Protein AF-A0A6B3C696-F1 (afdb_monomer_lite)

Structure (mmCIF, N/CA/C/O backbone):
data_AF-A0A6B3C696-F1
#
_entry.id   AF-A0A6B3C696-F1
#
loop_
_atom_site.group_PDB
_atom_site.id
_atom_site.type_symbol
_atom_site.label_atom_id
_atom_site.label_alt_id
_atom_site.label_comp_id
_atom_site.label_asym_id
_atom_site.label_entity_id
_atom_site.label_seq_id
_atom_site.pdbx_PDB_ins_code
_atom_site.Cartn_x
_atom_site.Cartn_y
_atom_site.Cartn_z
_atom_site.occupancy
_atom_site.B_iso_or_equiv
_atom_site.auth_seq_id
_atom_site.auth_comp_id
_atom_site.auth_asym_id
_atom_site.auth_atom_id
_atom_site.pdbx_PDB_model_num
ATOM 1 N N . MET A 1 1 ? 2.047 14.128 11.270 1.00 34.66 1 MET A N 1
ATOM 2 C CA . MET A 1 1 ? 2.318 12.681 11.158 1.00 34.66 1 MET A CA 1
ATOM 3 C C . MET A 1 1 ? 1.405 12.129 10.085 1.00 34.66 1 MET A C 1
ATOM 5 O O . MET A 1 1 ? 0.212 11.985 10.320 1.00 34.66 1 MET A O 1
ATOM 9 N N . THR A 1 2 ? 1.945 11.947 8.888 1.00 42.62 2 THR A N 1
ATOM 10 C CA . THR A 1 2 ? 1.314 11.199 7.801 1.00 42.62 2 THR A CA 1
ATOM 11 C C . THR A 1 2 ? 1.079 9.769 8.288 1.00 42.62 2 THR A C 1
ATOM 13 O O . THR A 1 2 ? 2.001 9.127 8.789 1.00 42.62 2 THR A O 1
ATOM 16 N N . GLY A 1 3 ? -0.175 9.312 8.274 1.00 55.06 3 GLY A N 1
ATOM 17 C CA . GLY A 1 3 ? -0.508 7.940 8.658 1.00 55.06 3 GLY A CA 1
ATOM 18 C C . GLY A 1 3 ? 0.162 6.952 7.705 1.00 55.06 3 GLY A C 1
ATOM 19 O O . GLY A 1 3 ? 0.238 7.216 6.507 1.00 55.06 3 GLY A O 1
ATOM 20 N N . ARG 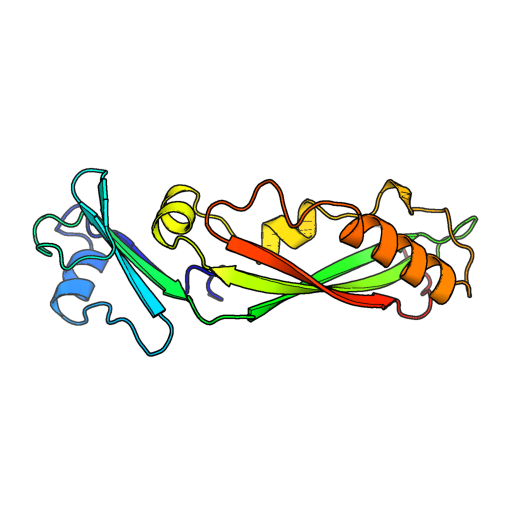A 1 4 ? 0.662 5.839 8.245 1.00 81.56 4 ARG A N 1
ATOM 21 C CA . ARG A 1 4 ? 1.204 4.725 7.458 1.00 81.56 4 ARG A CA 1
ATOM 22 C C . ARG A 1 4 ? 0.045 4.076 6.718 1.00 81.56 4 ARG A C 1
ATOM 24 O O . ARG A 1 4 ? -0.861 3.583 7.381 1.00 81.56 4 ARG A O 1
ATOM 31 N N . TYR A 1 5 ? 0.017 4.087 5.387 1.00 83.50 5 TYR A N 1
ATOM 32 C CA . TYR A 1 5 ? -1.050 3.379 4.675 1.00 83.50 5 TYR A CA 1
ATOM 33 C C . TYR A 1 5 ? -0.935 1.869 4.964 1.00 83.50 5 TYR A C 1
ATOM 35 O O . TYR A 1 5 ? 0.174 1.334 4.875 1.00 83.50 5 TYR A O 1
ATOM 43 N N . PRO A 1 6 ? -2.037 1.182 5.328 1.00 90.56 6 PRO A N 1
ATOM 44 C CA . PRO A 1 6 ? -3.436 1.636 5.351 1.00 90.56 6 PRO A CA 1
ATOM 45 C C . PRO A 1 6 ? -3.967 2.038 6.742 1.00 90.56 6 PRO A C 1
ATOM 47 O O . PRO A 1 6 ? -5.150 2.344 6.887 1.00 90.56 6 PRO A O 1
ATOM 50 N N . ILE A 1 7 ? -3.124 2.074 7.776 1.00 92.31 7 ILE A N 1
ATOM 51 C CA . ILE A 1 7 ? -3.490 2.519 9.127 1.00 92.31 7 ILE A CA 1
ATOM 52 C C . ILE A 1 7 ? -3.593 4.052 9.180 1.00 92.31 7 ILE A C 1
ATOM 54 O O . ILE A 1 7 ? -2.614 4.789 9.318 1.00 92.31 7 ILE A O 1
ATOM 58 N N . VAL A 1 8 ? -4.828 4.546 9.159 1.00 91.88 8 VAL A N 1
ATOM 59 C CA . VAL A 1 8 ? -5.133 5.980 9.250 1.00 91.88 8 VAL A CA 1
ATOM 60 C C . VAL A 1 8 ? -4.826 6.507 10.645 1.00 91.88 8 VAL A C 1
ATOM 62 O O . VAL A 1 8 ? -4.273 7.596 10.811 1.00 91.88 8 VAL A O 1
ATOM 65 N N . ARG A 1 9 ? -5.222 5.749 11.672 1.00 91.06 9 ARG A N 1
ATOM 66 C CA . ARG A 1 9 ? -5.058 6.160 13.065 1.00 91.06 9 ARG A CA 1
ATOM 67 C C . ARG A 1 9 ? -5.030 4.959 13.989 1.00 91.06 9 ARG A C 1
ATOM 69 O O . ARG A 1 9 ? -5.836 4.052 13.853 1.00 91.06 9 ARG A O 1
ATOM 76 N N . HIS A 1 10 ? -4.154 5.002 14.981 1.00 90.69 10 HIS A N 1
ATOM 77 C CA . HIS A 1 10 ? -4.088 4.007 16.041 1.00 90.69 10 HIS A CA 1
ATOM 78 C C . HIS A 1 10 ? -4.187 4.693 17.404 1.00 90.69 10 HIS A C 1
ATOM 80 O O . HIS A 1 10 ? -3.671 5.801 17.593 1.00 90.69 10 HIS A O 1
ATOM 86 N N . ARG A 1 11 ? -4.867 4.053 18.356 1.00 89.75 11 ARG A N 1
ATOM 87 C CA . ARG A 1 11 ? -5.012 4.552 19.721 1.00 89.75 11 ARG A CA 1
ATOM 88 C C . ARG A 1 11 ? -4.963 3.397 20.714 1.00 89.75 11 ARG A C 1
ATOM 90 O O . ARG A 1 11 ? -5.879 2.586 20.788 1.00 89.75 11 ARG A O 1
ATOM 97 N N . GLU A 1 12 ? -3.915 3.373 21.526 1.00 89.94 12 GLU A N 1
ATOM 98 C CA . GLU A 1 12 ? -3.800 2.447 22.654 1.00 89.94 12 GLU A CA 1
ATOM 99 C C . GLU A 1 12 ? -4.670 2.931 23.821 1.00 89.94 12 GLU A C 1
ATOM 101 O O . GLU A 1 12 ? -4.585 4.092 24.223 1.00 89.94 12 GLU A O 1
ATOM 106 N N . LEU A 1 13 ? -5.498 2.056 24.384 1.00 86.69 13 LEU A N 1
ATOM 107 C CA . LEU A 1 13 ? -6.435 2.361 25.471 1.00 86.69 13 LEU A CA 1
ATOM 108 C C . LEU A 1 13 ? -5.987 1.811 26.833 1.00 86.69 13 LEU A C 1
ATOM 110 O O . LEU A 1 13 ? -6.593 2.141 27.855 1.00 86.69 13 LEU A O 1
ATOM 114 N N . ARG A 1 14 ? -4.921 0.997 26.876 1.00 83.81 14 ARG A N 1
ATOM 115 C CA . ARG A 1 14 ? -4.320 0.516 28.129 1.00 83.81 14 ARG A CA 1
ATOM 116 C C . ARG A 1 14 ? -2.937 1.125 28.413 1.00 83.81 14 ARG A C 1
ATOM 118 O O . ARG A 1 14 ? -2.161 1.324 27.481 1.00 83.81 14 ARG A O 1
ATOM 125 N N . PRO A 1 15 ? -2.614 1.380 29.700 1.00 79.44 15 PRO A N 1
ATOM 126 C CA . PRO A 1 15 ? -3.506 1.299 30.868 1.00 79.44 15 PRO A CA 1
ATOM 127 C C . PRO A 1 15 ? -4.642 2.341 30.824 1.00 79.44 15 PRO A C 1
ATOM 129 O O . PRO A 1 15 ? -4.522 3.370 30.162 1.00 79.44 15 PRO A O 1
ATOM 132 N N . ARG A 1 16 ? -5.753 2.069 31.530 1.00 72.19 16 ARG A N 1
ATOM 133 C CA . ARG A 1 16 ? -7.025 2.831 31.448 1.00 72.19 16 ARG A CA 1
ATOM 134 C C . ARG A 1 16 ? -6.906 4.326 31.782 1.00 72.19 16 ARG A C 1
ATOM 136 O O . ARG A 1 16 ? -7.817 5.086 31.467 1.00 72.19 16 ARG A O 1
ATOM 143 N N . TRP A 1 17 ? -5.825 4.737 32.439 1.00 74.88 17 TRP A N 1
ATOM 144 C CA . TRP A 1 17 ? -5.563 6.127 32.831 1.00 74.88 17 TRP A CA 1
ATOM 145 C C . TRP A 1 17 ? -4.737 6.893 31.796 1.00 74.88 17 TRP A C 1
ATOM 147 O O . TRP A 1 17 ? -4.441 8.068 31.991 1.00 74.88 17 TRP A O 1
ATOM 157 N N . ARG A 1 18 ? -4.353 6.251 30.685 1.00 79.75 18 ARG A N 1
ATOM 158 C CA . ARG A 1 18 ? -3.675 6.950 29.597 1.00 79.75 18 ARG A CA 1
ATOM 159 C C . ARG A 1 18 ? -4.567 8.048 29.031 1.00 79.75 18 ARG A C 1
ATOM 161 O O . ARG A 1 18 ? -5.769 7.868 28.834 1.00 79.75 18 ARG A O 1
ATOM 168 N N . LEU A 1 19 ? -3.936 9.159 28.657 1.00 81.62 19 LEU A N 1
ATOM 169 C CA . LEU A 1 19 ? -4.600 10.277 27.989 1.00 81.62 19 LEU A CA 1
ATOM 170 C C . LEU A 1 19 ? -5.363 9.831 26.732 1.00 81.62 19 LEU A C 1
ATOM 172 O O . LEU A 1 19 ? -6.422 10.368 26.430 1.00 81.62 19 LEU A O 1
ATOM 176 N N . SER A 1 20 ? -4.855 8.833 26.009 1.00 80.75 20 SER A N 1
ATOM 177 C CA . SER A 1 20 ? -5.519 8.224 24.856 1.00 80.75 20 SER A CA 1
ATOM 178 C C . SER A 1 20 ? -6.842 7.542 25.218 1.00 80.75 20 SER A C 1
ATOM 180 O O . SER A 1 20 ? -7.818 7.730 24.500 1.00 80.75 20 SER A O 1
ATOM 182 N N . ALA A 1 21 ? -6.913 6.833 26.346 1.00 81.19 21 ALA A N 1
ATOM 183 C CA . ALA A 1 21 ? -8.146 6.222 26.840 1.00 81.19 21 ALA A CA 1
ATOM 184 C C . ALA A 1 21 ? -9.180 7.278 27.256 1.00 81.19 21 ALA A C 1
ATOM 186 O O . ALA A 1 21 ? -10.362 7.161 26.943 1.00 81.19 21 ALA A O 1
ATOM 187 N N . TRP A 1 22 ? -8.735 8.354 27.908 1.00 84.69 22 TRP A N 1
ATOM 188 C CA . TRP A 1 22 ? -9.604 9.489 28.226 1.00 84.69 22 TRP A CA 1
ATOM 189 C C . TRP A 1 22 ? -10.094 10.218 26.966 1.00 84.69 22 TRP A C 1
ATOM 191 O O . TRP A 1 22 ? -11.277 10.543 26.856 1.00 84.69 22 TRP A O 1
ATOM 201 N N . ARG A 1 23 ? -9.207 10.427 25.984 1.00 83.81 23 ARG A N 1
ATOM 202 C CA . ARG A 1 23 ? -9.560 11.008 24.682 1.00 83.81 23 ARG A CA 1
ATOM 203 C C . ARG A 1 23 ? -10.552 10.137 23.927 1.00 83.81 23 ARG A C 1
ATOM 205 O O . ARG A 1 23 ? -11.418 10.703 23.285 1.00 83.81 23 ARG A O 1
ATOM 212 N N . GLU A 1 24 ? -10.462 8.812 24.016 1.00 86.62 24 GLU A N 1
ATOM 213 C CA . GLU A 1 24 ? -11.455 7.909 23.415 1.00 86.62 24 GLU A CA 1
ATOM 214 C C . GLU A 1 24 ? -12.839 8.095 24.020 1.00 86.62 24 GLU A C 1
ATOM 216 O O . GLU A 1 24 ? -13.813 8.195 23.288 1.00 86.62 24 GLU A O 1
ATOM 221 N N . ARG A 1 25 ? -12.930 8.256 25.342 1.00 83.00 25 ARG A N 1
ATOM 222 C CA . ARG A 1 25 ? -14.220 8.485 26.009 1.00 83.00 25 ARG A CA 1
ATOM 223 C C . ARG A 1 25 ? -14.871 9.813 25.622 1.00 83.00 25 ARG A C 1
ATOM 225 O O . ARG A 1 25 ? -16.090 9.888 25.571 1.00 83.00 25 ARG A O 1
ATOM 232 N N . ARG A 1 26 ? -14.076 10.867 25.399 1.00 86.00 26 ARG A N 1
ATOM 233 C CA . ARG A 1 26 ? -14.597 12.197 25.021 1.00 86.00 26 ARG A CA 1
ATOM 234 C C . ARG A 1 26 ? -14.758 12.389 23.515 1.00 86.00 26 ARG A C 1
ATOM 236 O O . ARG A 1 26 ? -15.653 13.104 23.084 1.00 86.00 26 ARG A O 1
ATOM 243 N N . HIS A 1 27 ? -13.874 11.783 22.733 1.00 86.69 27 HIS A N 1
ATOM 244 C CA . HIS A 1 27 ? -13.770 11.922 21.283 1.00 86.69 27 HIS A CA 1
ATOM 245 C C . HIS A 1 27 ? -13.421 10.556 20.678 1.00 86.69 27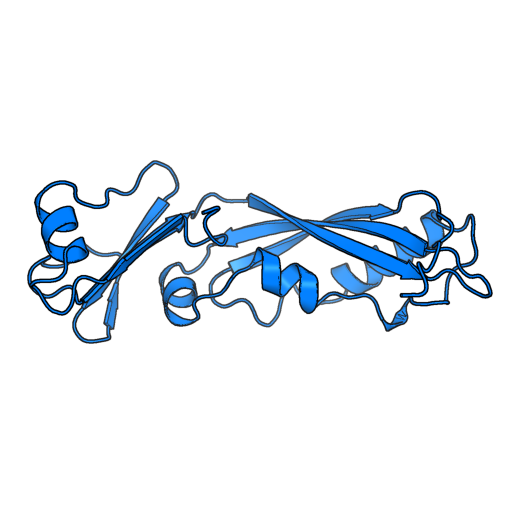 HIS A C 1
ATOM 247 O O . HIS A 1 27 ? -12.243 10.310 20.350 1.00 86.69 27 HIS A O 1
ATOM 253 N N . PRO A 1 28 ? -14.419 9.661 20.580 1.00 86.31 28 PRO A N 1
ATOM 254 C CA . PRO A 1 28 ? -14.205 8.308 20.104 1.00 86.31 28 PRO A CA 1
ATOM 255 C C . PRO A 1 28 ? -13.713 8.300 18.661 1.00 86.31 28 PRO A C 1
ATOM 257 O O . PRO A 1 28 ? -13.999 9.210 17.875 1.00 86.31 28 PRO A O 1
ATOM 260 N N . LEU A 1 29 ? -12.932 7.280 18.314 1.00 89.00 29 LEU A N 1
ATOM 261 C CA . LEU A 1 29 ? -12.602 7.024 16.921 1.00 89.00 29 LEU A CA 1
ATOM 262 C C . LEU A 1 29 ? -13.845 6.496 16.215 1.00 89.00 29 LEU A C 1
ATOM 264 O O . LEU A 1 29 ? -14.386 5.457 16.573 1.00 89.00 29 LEU A O 1
ATOM 268 N N . ILE A 1 30 ? -14.278 7.220 15.191 1.00 88.62 30 ILE A N 1
ATOM 269 C CA . ILE A 1 30 ? -15.418 6.846 14.361 1.00 88.62 30 ILE A CA 1
ATOM 270 C C . ILE A 1 30 ? -14.884 6.552 12.967 1.00 88.62 30 ILE A C 1
ATOM 272 O O . ILE A 1 30 ? -14.100 7.334 12.421 1.00 88.62 30 ILE A O 1
ATOM 276 N N . ALA A 1 31 ? -15.292 5.415 12.408 1.00 91.31 31 ALA A N 1
ATOM 277 C CA . ALA A 1 31 ? -14.959 5.072 11.039 1.00 91.31 31 ALA A CA 1
ATOM 278 C C . ALA A 1 31 ? -15.744 5.949 10.060 1.00 91.31 31 ALA A C 1
ATOM 280 O O . ALA A 1 31 ? -16.969 6.029 10.128 1.00 91.31 31 ALA A O 1
ATOM 281 N N . GLY A 1 32 ? -15.027 6.632 9.168 1.00 91.50 32 GLY A N 1
ATOM 282 C CA . GLY A 1 32 ? -15.628 7.370 8.065 1.00 91.50 32 GLY A CA 1
ATOM 283 C C . GLY A 1 32 ? -15.893 6.486 6.839 1.00 91.50 32 GLY A C 1
ATOM 284 O O . GLY A 1 32 ? -15.607 5.288 6.845 1.00 91.50 32 GLY A O 1
ATOM 285 N N . PRO A 1 33 ? -16.385 7.077 5.735 1.00 92.94 33 PRO A N 1
ATOM 286 C CA . PRO A 1 33 ? -16.598 6.358 4.483 1.00 92.94 33 PRO A CA 1
ATOM 287 C C . PRO A 1 33 ? -15.315 5.709 3.944 1.00 92.94 33 PRO A C 1
ATOM 289 O O . PRO A 1 33 ? -14.288 6.379 3.740 1.00 92.94 33 PRO A O 1
ATOM 292 N N . GLY A 1 34 ? -15.401 4.403 3.679 1.00 92.69 34 GLY A N 1
ATOM 293 C CA . GLY A 1 34 ? -14.279 3.583 3.219 1.00 92.69 34 GLY A CA 1
ATOM 294 C C . GLY A 1 34 ? -13.240 3.305 4.305 1.00 92.69 34 GLY A C 1
ATOM 295 O O . GLY A 1 34 ? -12.078 3.086 3.985 1.00 92.69 34 GLY A O 1
ATOM 296 N N . GLN A 1 35 ? -13.624 3.361 5.579 1.00 94.81 35 GLN A N 1
ATOM 297 C CA . GLN A 1 35 ? -12.760 3.001 6.697 1.00 94.81 35 GLN A CA 1
ATOM 298 C C . GLN A 1 35 ? -13.433 1.948 7.571 1.00 94.81 35 GLN A C 1
ATOM 300 O O . GLN A 1 35 ? -14.657 1.892 7.661 1.00 94.81 35 GLN A O 1
ATOM 305 N N . VAL A 1 36 ? -12.619 1.142 8.243 1.00 94.50 36 VAL A N 1
ATOM 306 C CA . VAL A 1 36 ? -13.070 0.140 9.211 1.00 94.50 36 VAL A CA 1
ATOM 307 C C . VAL A 1 36 ? -12.333 0.351 10.524 1.00 94.50 36 VAL A C 1
ATOM 309 O O . VAL A 1 36 ? -11.132 0.633 10.542 1.00 94.50 36 VAL A O 1
ATOM 312 N N . LEU A 1 37 ? -13.065 0.229 11.630 1.00 94.75 37 LEU A N 1
ATOM 313 C CA . LEU A 1 37 ? -12.494 0.250 12.968 1.00 94.75 37 LEU A CA 1
ATOM 314 C C . LEU A 1 37 ? -12.204 -1.186 13.412 1.00 94.75 37 LEU A C 1
ATOM 316 O O . LEU A 1 37 ? -13.105 -2.016 13.482 1.00 94.75 37 LEU A O 1
ATOM 320 N N . VAL A 1 38 ? -10.943 -1.465 13.719 1.00 94.75 38 VAL A N 1
ATOM 321 C CA . VAL A 1 38 ? -10.487 -2.731 14.292 1.00 94.75 38 VAL A CA 1
ATOM 322 C C . VAL A 1 38 ? -10.259 -2.530 15.784 1.00 94.75 38 VAL A C 1
ATOM 324 O O . VAL A 1 38 ? -9.452 -1.694 16.204 1.00 94.75 38 VAL A O 1
ATOM 327 N N . HIS A 1 39 ? -10.964 -3.318 16.580 1.00 93.88 39 HIS A N 1
ATOM 328 C CA . HIS A 1 39 ? -10.857 -3.366 18.027 1.00 93.88 39 HIS A CA 1
ATOM 329 C C . HIS A 1 39 ? -9.871 -4.455 18.427 1.00 93.88 39 HIS A C 1
ATOM 331 O O . HIS A 1 39 ? -9.921 -5.567 17.904 1.00 93.88 39 HIS A O 1
ATOM 337 N N . VAL A 1 40 ? -9.000 -4.144 19.385 1.00 92.69 40 VAL A N 1
ATOM 338 C CA . VAL A 1 40 ? -8.175 -5.144 20.063 1.00 92.69 40 VAL A CA 1
ATOM 339 C C . VAL A 1 40 ? -8.769 -5.372 21.445 1.00 92.69 40 VAL A C 1
ATOM 341 O O . VAL A 1 40 ? -8.831 -4.438 22.243 1.00 92.69 40 VAL A O 1
ATOM 344 N N . VAL A 1 41 ? -9.218 -6.589 21.738 1.00 91.06 41 VAL A N 1
ATOM 345 C CA . VAL A 1 41 ? -9.872 -6.962 23.001 1.00 91.06 41 VAL A CA 1
ATOM 346 C C . VAL A 1 41 ? -9.144 -8.161 23.578 1.00 91.06 41 VAL A C 1
ATOM 348 O O . VAL A 1 41 ? -9.163 -9.235 22.991 1.00 91.06 41 VAL A O 1
ATOM 351 N N . ASP A 1 42 ? -8.469 -7.966 24.712 1.00 85.38 42 ASP A N 1
ATOM 352 C CA . ASP A 1 42 ? -7.733 -9.027 25.419 1.00 85.38 42 ASP A CA 1
ATOM 353 C C . ASP A 1 42 ? -6.806 -9.869 24.497 1.00 85.38 42 ASP A C 1
ATOM 355 O O . ASP A 1 42 ? -6.617 -11.062 24.699 1.00 85.38 42 ASP A O 1
ATOM 359 N N . GLY A 1 43 ? -6.218 -9.234 23.471 1.00 83.88 43 GLY A N 1
ATOM 360 C CA . GLY A 1 43 ? -5.309 -9.864 22.499 1.00 83.88 43 GLY A CA 1
ATOM 361 C C . GLY A 1 43 ? -5.974 -10.382 21.216 1.00 83.88 43 GLY A C 1
ATOM 362 O O . GLY A 1 43 ? -5.271 -10.657 20.247 1.00 83.88 43 GLY A O 1
ATOM 363 N N . ALA A 1 44 ? -7.305 -10.454 21.169 1.00 91.06 44 ALA A N 1
ATOM 364 C CA . ALA A 1 44 ? -8.064 -10.751 19.958 1.00 91.06 44 ALA A CA 1
ATOM 365 C C . ALA A 1 44 ? -8.338 -9.479 19.143 1.00 91.06 44 ALA A C 1
ATOM 367 O O . ALA A 1 44 ? -8.421 -8.382 19.696 1.00 91.06 44 ALA A O 1
ATOM 368 N N . TYR A 1 45 ? -8.509 -9.636 17.832 1.00 93.50 45 TYR A N 1
ATOM 369 C CA . TYR A 1 45 ? -8.782 -8.551 16.891 1.00 93.50 45 TYR A CA 1
ATOM 370 C C . TYR A 1 45 ? -10.160 -8.769 16.273 1.00 93.50 45 TYR A C 1
ATOM 372 O O . TYR A 1 45 ? -10.463 -9.879 15.843 1.00 93.50 45 TYR A O 1
ATOM 380 N N . THR A 1 46 ? -10.988 -7.730 16.218 1.00 92.81 46 THR A N 1
ATOM 381 C CA . THR A 1 46 ? -12.322 -7.813 15.612 1.00 92.81 46 THR A CA 1
ATOM 382 C C . THR A 1 46 ? -12.726 -6.495 14.962 1.00 92.81 46 THR A C 1
ATOM 384 O O . THR A 1 46 ? -12.363 -5.419 15.437 1.00 92.81 46 THR A O 1
ATOM 387 N N . THR A 1 47 ? -13.481 -6.570 13.871 1.00 91.00 47 THR A N 1
ATOM 388 C CA . THR A 1 47 ? -14.135 -5.416 13.233 1.00 91.00 47 THR A CA 1
ATOM 389 C C . THR A 1 47 ? -15.545 -5.175 13.765 1.00 91.00 47 THR A C 1
ATOM 391 O O . THR A 1 47 ? -16.160 -4.162 13.441 1.00 91.00 47 THR A O 1
ATOM 394 N N . GLU A 1 48 ? -16.074 -6.101 14.563 1.00 88.06 48 GLU A N 1
ATOM 395 C CA . GLU A 1 48 ? -17.391 -5.977 15.179 1.00 88.06 48 GLU A CA 1
ATOM 396 C C . GLU A 1 48 ? -17.380 -4.949 16.313 1.00 88.06 48 GLU A C 1
ATOM 398 O O . GLU A 1 48 ? -16.329 -4.539 16.816 1.00 88.06 48 GLU A O 1
ATOM 403 N N . THR A 1 49 ? -18.572 -4.528 16.733 1.00 79.50 49 THR A N 1
ATOM 404 C CA . THR A 1 49 ? -18.726 -3.648 17.890 1.00 79.50 49 THR A CA 1
ATOM 405 C C . THR A 1 49 ? -18.252 -4.366 19.152 1.00 79.50 49 THR A C 1
ATOM 407 O O . THR A 1 49 ? -18.825 -5.373 19.558 1.00 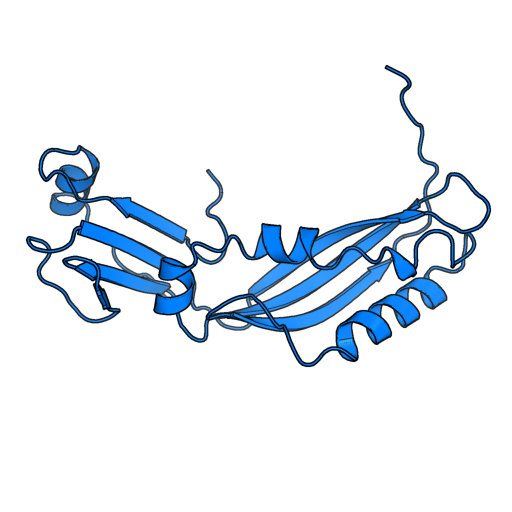79.50 49 THR A O 1
ATOM 410 N N . ALA A 1 50 ? -17.217 -3.828 19.792 1.00 79.81 50 ALA A N 1
ATOM 411 C CA . ALA A 1 50 ? -16.692 -4.343 21.049 1.00 79.81 50 ALA A CA 1
ATOM 412 C C . ALA A 1 50 ? -17.007 -3.397 22.212 1.00 79.81 50 ALA A C 1
ATOM 414 O O . ALA A 1 50 ? -17.055 -2.179 22.035 1.00 79.81 50 ALA A O 1
ATOM 415 N N . ASP A 1 51 ? -17.162 -3.955 23.417 1.00 79.62 51 ASP A N 1
ATOM 416 C CA . ASP A 1 51 ? -17.279 -3.162 24.643 1.00 79.62 51 ASP A CA 1
ATOM 417 C C . ASP A 1 51 ? -16.012 -2.297 24.839 1.00 79.62 51 ASP A C 1
ATOM 419 O O . ASP A 1 51 ? -14.922 -2.841 25.084 1.00 79.62 51 ASP A O 1
ATOM 423 N N . PRO A 1 52 ? -16.130 -0.953 24.800 1.00 72.56 52 PRO A N 1
ATOM 424 C CA . PRO A 1 52 ? -14.997 -0.047 24.963 1.00 72.56 52 PRO A CA 1
ATOM 425 C C . PRO A 1 52 ? -14.244 -0.235 26.285 1.00 72.56 52 PRO A C 1
ATOM 427 O O . PRO A 1 52 ? -13.057 0.084 26.368 1.00 72.56 52 PRO A O 1
ATOM 430 N N . ALA A 1 53 ? -14.899 -0.752 27.333 1.00 77.50 53 ALA A N 1
ATOM 431 C CA . ALA A 1 53 ? -14.264 -0.998 28.626 1.00 77.50 53 ALA A CA 1
ATOM 432 C C . ALA A 1 53 ? -13.250 -2.155 28.582 1.00 77.50 53 ALA A C 1
ATOM 434 O O . ALA A 1 53 ? -12.335 -2.207 29.422 1.00 77.50 53 ALA A O 1
ATOM 435 N N . ARG A 1 54 ? -13.401 -3.072 27.619 1.00 83.00 54 ARG A N 1
ATOM 436 C CA . ARG A 1 54 ? -12.536 -4.243 27.426 1.00 83.00 54 ARG A CA 1
ATOM 437 C C . ARG A 1 54 ? -11.456 -4.014 26.371 1.00 83.00 54 ARG A C 1
ATOM 439 O O . ARG A 1 54 ? -10.389 -4.622 26.470 1.00 83.00 54 ARG A O 1
ATOM 446 N N . CYS A 1 55 ? -11.687 -3.095 25.436 1.00 87.31 55 CYS A N 1
ATOM 447 C CA . CYS A 1 55 ? -10.732 -2.739 24.392 1.00 87.31 55 CYS A CA 1
ATOM 448 C C . CYS A 1 55 ? -9.372 -2.287 24.959 1.00 87.31 55 CYS A C 1
ATOM 450 O O . CYS A 1 55 ? -9.274 -1.430 25.841 1.00 87.31 55 CYS A O 1
ATOM 452 N N .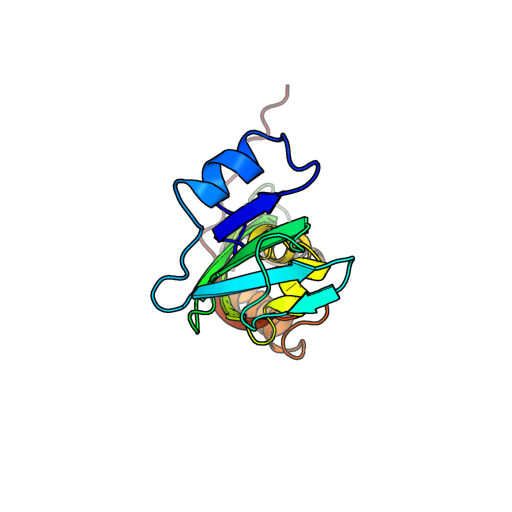 THR A 1 56 ? -8.297 -2.864 24.427 1.00 90.56 56 THR A N 1
ATOM 453 C CA . THR A 1 56 ? -6.905 -2.510 24.726 1.00 90.56 56 THR A CA 1
ATOM 454 C C . THR A 1 56 ? -6.344 -1.513 23.723 1.00 90.56 56 THR A C 1
ATOM 456 O O . THR A 1 56 ? -5.500 -0.697 24.094 1.00 90.56 56 THR A O 1
ATOM 459 N N . ALA A 1 57 ? -6.834 -1.534 22.484 1.00 90.94 57 ALA A N 1
ATOM 460 C CA . ALA A 1 57 ? -6.504 -0.573 21.445 1.00 90.94 57 ALA A CA 1
ATOM 461 C C . ALA A 1 57 ? -7.599 -0.513 20.375 1.00 90.94 57 ALA A C 1
ATOM 463 O O . ALA A 1 57 ? -8.398 -1.439 20.230 1.00 90.94 57 ALA A O 1
ATOM 464 N N . LEU A 1 58 ? -7.596 0.578 19.615 1.00 92.06 58 LEU A N 1
ATOM 465 C CA . LEU A 1 58 ? -8.443 0.791 18.448 1.00 92.06 58 LEU A CA 1
ATOM 466 C C . LEU A 1 58 ? -7.572 1.231 17.279 1.00 92.06 58 LEU A C 1
ATOM 468 O O . LEU A 1 58 ? -6.704 2.098 17.433 1.00 92.06 58 LEU A O 1
ATOM 472 N N . THR A 1 59 ? -7.829 0.667 16.108 1.00 93.44 59 THR A N 1
ATOM 473 C CA . THR A 1 59 ? -7.116 1.018 14.883 1.00 93.44 59 THR A CA 1
ATOM 474 C C . THR A 1 59 ? -8.106 1.286 13.770 1.00 93.44 59 THR A C 1
ATOM 476 O O . THR A 1 59 ? -8.954 0.459 13.468 1.00 93.44 59 THR A O 1
ATOM 479 N N . LEU A 1 60 ? -7.988 2.451 13.151 1.00 94.19 60 LEU A N 1
ATOM 480 C CA . LEU A 1 60 ? -8.761 2.850 11.992 1.00 94.19 60 LEU A CA 1
ATOM 481 C C . LEU A 1 60 ? -7.965 2.525 10.727 1.00 94.19 60 LEU A C 1
ATOM 483 O O . LEU A 1 60 ? -6.852 3.032 10.553 1.00 94.19 60 LEU A O 1
ATOM 487 N N . VAL A 1 61 ? -8.544 1.703 9.858 1.00 94.31 61 VAL A N 1
ATOM 488 C CA . VAL A 1 61 ? -7.929 1.217 8.616 1.00 94.31 61 VAL A CA 1
ATOM 489 C C . VAL A 1 61 ? -8.682 1.788 7.417 1.00 94.31 61 VAL A C 1
ATOM 491 O O . VAL A 1 61 ? -9.910 1.775 7.399 1.00 94.31 61 VAL A O 1
ATOM 494 N N . ASP A 1 62 ? -7.957 2.307 6.427 1.00 94.25 62 ASP A N 1
ATOM 495 C CA . ASP A 1 62 ? -8.501 2.707 5.124 1.00 94.25 62 ASP A CA 1
ATOM 496 C C . ASP A 1 62 ? -8.714 1.458 4.264 1.00 94.25 62 ASP A C 1
ATOM 498 O O . ASP A 1 62 ? -7.752 0.778 3.915 1.00 94.25 62 ASP A O 1
ATOM 502 N N . VAL A 1 63 ? -9.970 1.163 3.933 1.00 94.94 63 VAL A N 1
ATOM 503 C CA . VAL A 1 63 ? -10.376 -0.003 3.134 1.00 94.94 63 VAL A CA 1
ATOM 504 C C . VAL A 1 63 ? -10.905 0.389 1.757 1.00 94.94 63 VAL A C 1
ATOM 506 O O . VAL A 1 63 ? -11.568 -0.404 1.090 1.00 94.94 63 VAL A O 1
ATOM 509 N N . ARG A 1 64 ? -10.653 1.626 1.315 1.00 94.44 64 ARG A N 1
ATOM 510 C CA . ARG A 1 64 ? -11.031 2.045 -0.037 1.00 94.44 64 ARG A CA 1
ATOM 511 C C . ARG A 1 64 ? -10.333 1.150 -1.066 1.00 94.44 64 ARG A C 1
ATOM 513 O O . ARG A 1 64 ? -9.132 0.904 -0.923 1.00 94.44 64 ARG A O 1
ATOM 520 N N . PRO A 1 65 ? -11.057 0.688 -2.097 1.00 91.62 65 PRO A N 1
ATOM 521 C CA . PRO A 1 65 ? -10.447 -0.091 -3.161 1.00 91.62 65 PRO A CA 1
ATOM 522 C C . PRO A 1 65 ? -9.487 0.772 -3.982 1.00 91.62 65 PRO A C 1
ATOM 524 O O . PRO A 1 65 ? -9.601 2.002 -4.016 1.00 91.62 65 PRO A O 1
ATOM 527 N N . ASP A 1 66 ? -8.549 0.104 -4.650 1.00 91.38 66 ASP A N 1
ATOM 528 C CA . ASP A 1 66 ? -7.667 0.673 -5.674 1.00 91.38 66 ASP A CA 1
ATOM 529 C C . ASP A 1 66 ? -6.880 1.915 -5.231 1.00 91.38 66 ASP A C 1
ATOM 531 O O . ASP A 1 66 ? -6.605 2.832 -6.018 1.00 91.38 66 ASP A O 1
ATOM 535 N N . ARG A 1 67 ? -6.474 1.961 -3.958 1.00 92.81 67 ARG A N 1
ATOM 536 C CA . ARG A 1 67 ? -5.626 3.042 -3.453 1.00 92.81 67 ARG A CA 1
ATOM 537 C C . ARG A 1 67 ? -4.270 2.982 -4.135 1.00 92.81 67 ARG A C 1
ATOM 539 O O . ARG A 1 67 ? -3.573 1.975 -4.079 1.00 92.81 67 ARG A O 1
ATOM 546 N N . ARG A 1 68 ? -3.890 4.082 -4.781 1.00 92.56 68 ARG A N 1
ATOM 547 C CA . ARG A 1 68 ? -2.609 4.181 -5.479 1.00 92.56 68 ARG A CA 1
ATOM 548 C C . ARG A 1 68 ? -1.487 4.473 -4.492 1.00 92.56 68 ARG A C 1
ATOM 550 O O . ARG A 1 68 ? -1.537 5.484 -3.792 1.00 92.56 68 ARG A O 1
ATOM 557 N N . VAL A 1 69 ? -0.482 3.608 -4.472 1.00 90.62 69 VAL A N 1
ATOM 558 C CA . VAL A 1 69 ? 0.751 3.770 -3.695 1.00 90.62 69 VAL A CA 1
ATOM 559 C C . VAL A 1 69 ? 1.916 3.736 -4.670 1.00 90.62 69 VAL A C 1
ATOM 561 O O . VAL A 1 69 ? 1.973 2.854 -5.522 1.00 90.62 69 VAL A O 1
ATOM 564 N N . SER A 1 70 ? 2.829 4.699 -4.563 1.00 90.75 70 SER A N 1
ATOM 565 C CA . SER A 1 70 ? 3.984 4.781 -5.457 1.00 90.75 70 SER A CA 1
ATOM 566 C C . SER A 1 70 ? 5.281 4.517 -4.706 1.00 90.75 70 SER A C 1
ATOM 568 O O . SER A 1 70 ? 5.536 5.137 -3.672 1.00 90.75 70 SER A O 1
ATOM 570 N N . ALA A 1 71 ? 6.109 3.644 -5.266 1.00 89.06 71 ALA A N 1
ATOM 571 C CA . ALA A 1 71 ? 7.500 3.457 -4.889 1.00 89.06 71 ALA A CA 1
ATOM 572 C C . ALA A 1 71 ? 8.399 4.208 -5.878 1.00 89.06 71 ALA A C 1
ATOM 574 O O . ALA A 1 71 ? 8.076 4.325 -7.062 1.00 89.06 71 ALA A O 1
ATOM 575 N N . ARG A 1 72 ? 9.514 4.746 -5.382 1.00 91.19 72 ARG A N 1
ATOM 576 C CA . ARG A 1 72 ? 10.498 5.462 -6.196 1.00 91.19 72 ARG A CA 1
ATOM 577 C C . ARG A 1 72 ? 11.876 4.876 -5.979 1.00 91.19 72 ARG A C 1
ATOM 579 O O . ARG A 1 72 ? 12.265 4.656 -4.831 1.00 91.19 72 ARG A O 1
ATOM 586 N N . TRP A 1 73 ? 12.601 4.689 -7.070 1.00 89.81 73 TRP A N 1
ATOM 587 C CA . TRP A 1 73 ? 13.961 4.170 -7.069 1.00 89.81 73 TRP A CA 1
ATOM 588 C C . TRP A 1 73 ? 14.829 4.944 -8.045 1.00 89.81 73 TRP A C 1
ATOM 590 O O . TRP A 1 73 ? 14.338 5.627 -8.943 1.00 89.81 73 TRP A O 1
ATOM 600 N N . GLU A 1 74 ? 16.125 4.780 -7.864 1.00 91.94 74 GLU A N 1
ATOM 601 C CA . GLU A 1 74 ? 17.134 5.145 -8.842 1.00 91.94 74 GLU A CA 1
ATOM 602 C C . GLU A 1 74 ? 17.746 3.843 -9.339 1.00 91.94 74 GLU A C 1
ATOM 604 O O . GLU A 1 74 ? 18.031 2.953 -8.534 1.00 91.94 74 GLU A O 1
ATOM 609 N N . VAL A 1 75 ? 17.840 3.686 -10.658 1.00 92.25 75 VAL A N 1
ATOM 610 C CA . VAL A 1 75 ? 18.430 2.503 -11.289 1.00 92.25 75 VAL A CA 1
ATOM 611 C C . VAL A 1 75 ? 19.627 2.944 -12.103 1.00 92.25 75 VAL A C 1
ATOM 613 O O . VAL A 1 75 ? 19.468 3.661 -13.086 1.00 92.25 75 VAL A O 1
ATOM 616 N N . THR A 1 76 ? 20.815 2.502 -11.712 1.00 93.19 76 THR A N 1
ATOM 617 C CA . THR A 1 76 ? 22.052 2.890 -12.387 1.00 93.19 76 THR A CA 1
ATOM 618 C C . THR A 1 76 ? 22.112 2.332 -13.797 1.00 93.19 76 THR A C 1
ATOM 620 O O . THR A 1 76 ? 21.858 1.144 -14.019 1.00 93.19 76 THR A O 1
ATOM 623 N N . ALA A 1 77 ? 22.456 3.193 -14.747 1.00 92.12 77 ALA A N 1
ATOM 624 C CA . ALA A 1 77 ? 22.654 2.841 -16.139 1.00 92.12 77 ALA A CA 1
ATOM 625 C C . ALA A 1 77 ? 23.928 2.002 -16.327 1.00 92.12 77 ALA A C 1
ATOM 627 O O . ALA A 1 77 ? 24.840 1.967 -15.498 1.00 92.12 77 ALA A O 1
ATOM 628 N N . SER A 1 78 ? 23.986 1.262 -17.428 1.00 92.94 78 SER A N 1
ATOM 629 C CA . SER A 1 78 ? 25.149 0.456 -17.777 1.00 92.94 78 SER A CA 1
ATOM 630 C C . SER A 1 78 ? 26.319 1.342 -18.199 1.00 92.94 78 SER A C 1
ATOM 632 O O . SER A 1 78 ? 26.159 2.234 -19.031 1.00 92.94 78 SER A O 1
ATOM 634 N N . GLY A 1 79 ? 27.504 1.068 -17.645 1.00 84.50 79 GLY A N 1
ATOM 635 C CA . GLY A 1 79 ? 28.755 1.709 -18.058 1.00 84.50 79 GLY A CA 1
ATOM 636 C C . GLY A 1 79 ? 28.857 3.210 -17.765 1.00 84.50 79 GLY A C 1
ATOM 637 O O . GLY A 1 79 ? 29.677 3.873 -18.396 1.00 84.50 79 GLY A O 1
ATOM 638 N N . SER A 1 80 ? 28.044 3.760 -16.856 1.00 82.25 80 SER A N 1
ATOM 639 C CA . SER A 1 80 ? 28.054 5.191 -16.535 1.00 82.25 80 SER A CA 1
ATOM 640 C C . SER A 1 80 ? 27.620 5.488 -15.092 1.00 82.25 80 SER A C 1
ATOM 642 O O . SER A 1 80 ? 27.050 4.630 -14.420 1.00 82.25 80 SER A O 1
ATOM 644 N N . ASP A 1 81 ? 27.866 6.722 -14.640 1.00 87.25 81 ASP A N 1
ATOM 645 C CA . ASP A 1 81 ? 27.415 7.260 -13.340 1.00 87.25 81 ASP A CA 1
ATOM 646 C C . ASP A 1 81 ? 26.052 7.977 -13.448 1.00 87.25 81 ASP A C 1
ATOM 648 O O . ASP A 1 81 ? 25.767 8.967 -12.769 1.00 87.25 81 ASP A O 1
ATOM 652 N N . TRP A 1 82 ? 25.216 7.518 -14.380 1.00 92.62 82 TRP A N 1
ATOM 653 C CA . TRP A 1 82 ? 23.874 8.047 -14.589 1.00 92.62 82 TRP A CA 1
ATOM 654 C C . TRP A 1 82 ? 22.843 7.101 -13.990 1.00 92.62 82 TRP A C 1
ATOM 656 O O . TRP A 1 82 ? 22.934 5.890 -14.171 1.00 92.62 82 TRP A O 1
ATOM 666 N N . ASP A 1 83 ? 21.811 7.664 -13.373 1.00 93.75 83 ASP A N 1
ATOM 667 C CA . ASP A 1 83 ? 20.702 6.910 -12.805 1.00 93.75 83 ASP A CA 1
ATOM 668 C C . ASP A 1 83 ? 19.390 7.248 -13.513 1.00 93.75 83 ASP A C 1
ATOM 670 O O . ASP A 1 83 ? 19.057 8.412 -13.747 1.00 93.75 83 ASP A O 1
ATOM 674 N N . PHE A 1 84 ? 18.599 6.220 -13.805 1.00 93.62 84 PHE A N 1
ATOM 675 C CA . PHE A 1 84 ? 17.211 6.359 -14.219 1.00 93.62 84 PHE A CA 1
ATOM 676 C C . PHE A 1 84 ? 16.323 6.596 -12.992 1.00 93.62 84 PHE A C 1
ATOM 678 O O . PHE A 1 84 ? 16.259 5.728 -12.113 1.00 93.62 84 PHE A O 1
ATOM 685 N N . PRO A 1 85 ? 15.587 7.719 -12.913 1.00 94.25 85 PRO A N 1
ATOM 686 C CA . PRO A 1 85 ? 14.545 7.879 -11.913 1.00 94.25 85 PRO A CA 1
ATOM 687 C C . PRO A 1 85 ? 13.354 6.991 -12.287 1.00 94.25 85 PRO A C 1
ATOM 689 O O . PRO A 1 85 ? 12.698 7.190 -13.310 1.00 94.25 85 PRO A O 1
ATOM 692 N N . VAL A 1 86 ? 13.049 6.019 -11.435 1.00 93.06 86 VAL A N 1
ATOM 693 C CA . VAL A 1 86 ? 11.951 5.071 -11.629 1.00 93.06 86 VAL A CA 1
ATOM 694 C C . VAL A 1 86 ? 10.848 5.359 -10.621 1.00 93.06 86 VAL A C 1
ATOM 696 O O . VAL A 1 86 ? 11.096 5.480 -9.423 1.00 93.06 86 VAL A O 1
ATOM 699 N N . THR A 1 87 ? 9.608 5.443 -11.096 1.00 94.00 87 THR A N 1
ATOM 700 C CA . THR A 1 87 ? 8.409 5.457 -10.255 1.00 94.00 87 THR A CA 1
ATOM 701 C C . THR A 1 87 ? 7.523 4.284 -10.636 1.00 94.00 87 THR A C 1
ATOM 703 O O . THR A 1 87 ? 7.078 4.181 -11.775 1.00 94.00 87 THR A O 1
ATOM 706 N N . VAL A 1 88 ? 7.226 3.423 -9.670 1.00 91.94 88 VAL A N 1
ATOM 707 C CA . VAL A 1 88 ? 6.271 2.328 -9.840 1.00 91.94 88 VAL A CA 1
ATOM 708 C C . VAL A 1 88 ? 5.042 2.611 -9.006 1.00 91.94 88 VAL A C 1
ATOM 710 O O . VAL A 1 88 ? 5.144 2.879 -7.810 1.00 91.94 88 VAL A O 1
ATOM 713 N N . THR A 1 89 ? 3.875 2.553 -9.635 1.00 92.62 89 THR A N 1
ATOM 714 C CA . THR A 1 89 ? 2.590 2.742 -8.973 1.00 92.62 89 THR A CA 1
ATOM 715 C C . THR A 1 89 ? 1.849 1.422 -8.883 1.00 92.62 89 THR A C 1
ATOM 717 O O . THR A 1 89 ? 1.635 0.725 -9.875 1.00 92.62 89 THR A O 1
ATOM 720 N N . PHE A 1 90 ? 1.395 1.129 -7.672 1.00 91.38 90 PHE A N 1
ATOM 721 C CA . PHE A 1 90 ? 0.607 -0.037 -7.326 1.00 91.38 90 PHE A CA 1
ATOM 722 C C . PHE A 1 90 ? -0.815 0.377 -6.954 1.00 91.38 90 PHE A C 1
ATOM 724 O O . PHE A 1 90 ? -1.023 1.416 -6.321 1.00 91.38 90 PHE A O 1
ATOM 731 N N . ARG A 1 91 ? -1.799 -0.446 -7.310 1.00 92.44 91 ARG A N 1
ATOM 732 C CA . ARG A 1 91 ? -3.152 -0.405 -6.747 1.00 92.44 91 ARG A CA 1
ATOM 733 C C . ARG A 1 91 ? -3.196 -1.340 -5.552 1.00 92.44 91 ARG A C 1
ATOM 735 O O . ARG A 1 91 ? -2.948 -2.530 -5.687 1.00 92.44 91 ARG A O 1
ATOM 742 N N . CYS A 1 92 ? -3.513 -0.788 -4.393 1.00 91.38 92 CYS A N 1
ATOM 743 C CA . CYS A 1 92 ? -3.640 -1.517 -3.144 1.00 91.38 92 CYS A CA 1
ATOM 744 C C . CYS A 1 92 ? -5.111 -1.556 -2.733 1.00 91.38 92 CYS A C 1
ATOM 746 O O . CYS A 1 92 ? -5.779 -0.521 -2.670 1.00 91.38 92 CYS A O 1
ATOM 748 N N . THR A 1 93 ? -5.605 -2.748 -2.425 1.00 92.06 93 THR A N 1
ATOM 749 C CA . THR A 1 93 ? -6.944 -2.972 -1.884 1.00 92.06 93 THR A CA 1
ATOM 750 C C . THR A 1 93 ? -6.815 -3.780 -0.604 1.00 92.06 93 THR A C 1
ATOM 752 O O . THR A 1 93 ? -6.281 -4.887 -0.610 1.00 92.06 93 THR A O 1
ATOM 755 N N . VAL A 1 94 ? -7.309 -3.236 0.507 1.00 93.00 94 VAL A N 1
ATOM 756 C CA . VAL A 1 94 ? -7.372 -3.977 1.769 1.00 93.00 94 VAL A CA 1
ATOM 757 C C . VAL A 1 94 ? -8.431 -5.069 1.654 1.00 93.00 94 VAL A C 1
ATOM 759 O O . VAL A 1 94 ? -9.604 -4.771 1.442 1.00 93.00 94 VAL A O 1
ATOM 762 N N . VAL A 1 95 ? -8.007 -6.322 1.806 1.00 93.06 95 VAL A N 1
ATOM 763 C CA . VAL A 1 95 ? -8.877 -7.509 1.793 1.00 93.06 95 VAL A CA 1
ATOM 764 C C . VAL A 1 95 ? -9.127 -8.058 3.198 1.00 93.06 95 VAL A C 1
ATOM 766 O O . VAL A 1 95 ? -10.188 -8.621 3.441 1.00 93.06 95 VAL A O 1
ATOM 769 N N . ASP A 1 96 ? -8.193 -7.846 4.133 1.00 93.25 96 ASP A N 1
ATOM 770 C CA . ASP A 1 96 ? -8.339 -8.219 5.543 1.00 93.25 96 ASP A CA 1
ATOM 771 C C . ASP A 1 96 ? -7.759 -7.117 6.461 1.00 93.25 96 ASP A C 1
ATOM 773 O O . ASP A 1 96 ? -6.542 -7.038 6.670 1.00 93.25 96 ASP A O 1
ATOM 777 N N . PRO A 1 97 ? -8.610 -6.246 7.042 1.00 93.31 97 PRO A N 1
ATOM 778 C CA . PRO A 1 97 ? -8.164 -5.195 7.954 1.00 93.31 97 PRO A CA 1
ATOM 779 C C . PRO A 1 97 ? -7.610 -5.733 9.280 1.00 93.31 97 PRO A C 1
ATOM 781 O O . PRO A 1 97 ? -6.811 -5.048 9.917 1.00 93.31 97 PRO A O 1
ATOM 784 N N . ILE A 1 98 ? -7.992 -6.937 9.716 1.00 94.50 98 ILE A N 1
ATOM 785 C CA . ILE A 1 98 ? -7.473 -7.536 10.952 1.00 94.50 98 ILE A CA 1
ATOM 786 C C . ILE A 1 98 ? -6.020 -7.961 10.750 1.00 94.50 98 ILE A C 1
ATOM 788 O O . ILE A 1 98 ? -5.172 -7.658 11.597 1.00 94.50 98 ILE A O 1
ATOM 792 N N . ALA A 1 99 ? -5.727 -8.612 9.624 1.00 92.62 99 ALA A N 1
ATOM 793 C CA . ALA A 1 99 ? -4.376 -9.038 9.277 1.00 92.62 99 ALA A CA 1
ATOM 794 C C . ALA A 1 99 ? -3.399 -7.849 9.231 1.00 92.62 99 ALA A C 1
ATOM 796 O O . ALA A 1 99 ? -2.339 -7.907 9.851 1.00 92.62 99 ALA A O 1
ATOM 797 N N . ILE A 1 100 ? -3.816 -6.722 8.644 1.00 90.88 100 ILE A N 1
ATOM 798 C CA . ILE A 1 100 ? -3.059 -5.456 8.627 1.00 90.88 100 ILE A CA 1
ATOM 799 C C . ILE A 1 100 ? -2.728 -4.953 10.034 1.00 90.88 100 ILE A C 1
ATOM 801 O O . ILE A 1 100 ? -1.613 -4.506 10.306 1.00 90.88 100 ILE A O 1
ATOM 805 N N . VAL A 1 101 ? -3.701 -4.961 10.948 1.00 91.50 101 VAL A N 1
ATOM 806 C CA . VAL A 1 101 ? -3.491 -4.430 12.305 1.00 91.50 101 VAL A CA 1
ATOM 807 C C . VAL A 1 101 ? -2.614 -5.368 13.135 1.00 91.50 101 VAL A C 1
ATOM 809 O O . VAL A 1 101 ? -1.864 -4.898 13.996 1.00 91.50 101 VAL A O 1
ATOM 812 N N . ARG A 1 102 ? -2.667 -6.677 12.864 1.00 90.38 102 ARG A N 1
ATOM 813 C CA . ARG A 1 102 ? -1.768 -7.673 13.462 1.00 90.38 102 ARG A CA 1
ATOM 814 C C . ARG A 1 102 ? -0.328 -7.491 13.002 1.00 90.38 102 ARG A C 1
ATOM 816 O O . ARG A 1 102 ? 0.563 -7.442 13.845 1.00 90.38 102 ARG A O 1
ATOM 823 N N . SER A 1 103 ? -0.113 -7.372 11.698 1.00 87.25 103 SER A N 1
ATOM 824 C CA . SER A 1 103 ? 1.217 -7.245 11.098 1.00 87.25 103 SER A CA 1
ATOM 825 C C . SER A 1 103 ? 1.825 -5.851 11.257 1.00 87.25 103 SER A C 1
ATOM 827 O O . SER A 1 103 ? 3.044 -5.699 11.253 1.00 87.25 103 SER A O 1
ATOM 829 N N . ARG A 1 104 ? 0.981 -4.827 11.450 1.00 84.12 104 ARG A N 1
ATOM 830 C CA . ARG A 1 104 ? 1.367 -3.410 11.554 1.00 84.12 104 ARG A CA 1
ATOM 831 C C . ARG A 1 104 ? 2.152 -2.920 10.335 1.00 84.12 104 ARG A C 1
ATOM 833 O O . ARG A 1 104 ? 3.000 -2.031 10.471 1.00 84.12 104 ARG A O 1
ATOM 840 N N . TRP A 1 105 ? 1.859 -3.482 9.162 1.00 82.19 105 TRP A N 1
ATOM 841 C CA . TRP A 1 105 ? 2.545 -3.126 7.928 1.00 82.19 105 TRP A CA 1
ATOM 842 C C . TRP A 1 105 ? 2.401 -1.639 7.599 1.00 82.19 105 TRP A C 1
ATOM 844 O O . TRP A 1 105 ? 1.320 -1.052 7.679 1.00 82.19 105 TRP A O 1
ATOM 854 N N . ASP A 1 106 ? 3.520 -1.049 7.190 1.00 85.81 106 ASP A N 1
ATOM 855 C CA . ASP A 1 106 ? 3.549 0.194 6.434 1.00 85.81 106 ASP A CA 1
ATOM 856 C C . ASP A 1 106 ? 3.698 -0.184 4.963 1.00 85.81 106 ASP A C 1
ATOM 858 O O . ASP A 1 106 ? 4.805 -0.421 4.485 1.00 85.81 106 ASP A O 1
ATOM 862 N N . VAL A 1 107 ? 2.576 -0.309 4.259 1.00 84.94 107 VAL A N 1
ATOM 863 C CA . VAL A 1 107 ? 2.551 -0.824 2.881 1.00 84.94 107 VAL A CA 1
ATOM 864 C C . VAL A 1 107 ? 3.425 0.019 1.968 1.00 84.94 107 VAL A C 1
ATOM 866 O O . VAL A 1 107 ? 4.144 -0.518 1.135 1.00 84.94 107 VAL A O 1
ATOM 869 N N . GLN A 1 108 ? 3.418 1.339 2.150 1.00 84.50 108 GLN A N 1
ATOM 870 C CA . GLN A 1 108 ? 4.253 2.226 1.349 1.00 84.50 108 GLN A CA 1
ATOM 871 C C . GLN A 1 108 ? 5.740 1.932 1.558 1.00 84.50 108 GLN A C 1
ATOM 873 O O . GLN A 1 108 ? 6.504 1.904 0.595 1.00 84.50 108 GLN A O 1
ATOM 878 N N . PHE A 1 109 ? 6.147 1.703 2.805 1.00 84.50 109 PHE A N 1
ATOM 879 C CA . PHE A 1 109 ? 7.525 1.359 3.125 1.00 84.50 109 PHE A CA 1
ATOM 880 C C . PHE A 1 109 ? 7.911 -0.024 2.589 1.00 84.50 109 PHE A C 1
ATOM 882 O O . PHE A 1 109 ? 8.964 -0.151 1.968 1.00 84.50 109 PHE A O 1
ATOM 889 N N . VAL A 1 110 ? 7.056 -1.036 2.777 1.00 85.75 110 VAL A N 1
ATOM 890 C CA . VAL A 1 110 ? 7.319 -2.402 2.297 1.00 85.75 110 VAL A CA 1
ATOM 891 C C . VAL A 1 110 ? 7.475 -2.412 0.778 1.00 85.75 110 VAL A C 1
ATOM 893 O O . VAL A 1 110 ? 8.508 -2.857 0.286 1.00 85.75 110 VAL A O 1
ATOM 896 N N . LEU A 1 111 ? 6.531 -1.819 0.038 1.00 85.44 111 LEU A N 1
ATOM 897 C CA . LEU 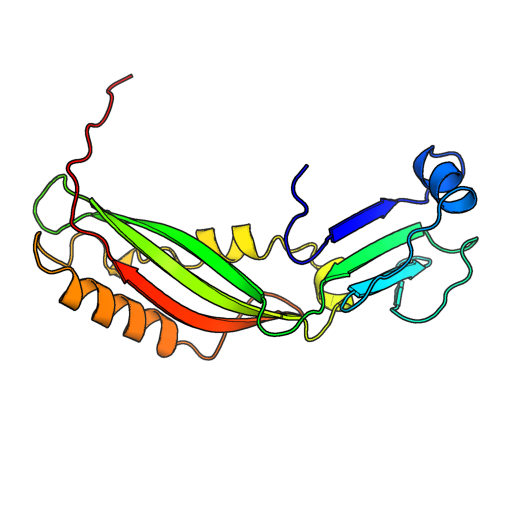A 1 111 ? 6.598 -1.747 -1.427 1.00 85.44 111 LEU A CA 1
ATOM 898 C C . LEU A 1 111 ? 7.829 -0.969 -1.923 1.00 85.44 111 LEU A C 1
ATOM 900 O O . LEU A 1 111 ? 8.365 -1.264 -2.989 1.00 85.44 111 LEU A O 1
ATOM 904 N N . ALA A 1 112 ? 8.302 0.024 -1.164 1.00 82.56 112 ALA A N 1
ATOM 905 C CA . ALA A 1 112 ? 9.514 0.761 -1.512 1.00 82.56 112 ALA A CA 1
ATOM 906 C C . ALA A 1 112 ? 10.805 -0.054 -1.306 1.00 82.56 112 ALA A C 1
ATOM 908 O O . ALA A 1 112 ? 11.791 0.210 -2.001 1.00 82.56 112 ALA A O 1
ATOM 909 N N . GLN A 1 113 ? 10.820 -1.009 -0.369 1.00 79.81 113 GLN A N 1
ATOM 910 C CA . GLN A 1 113 ? 12.000 -1.818 -0.046 1.00 79.81 113 GLN A CA 1
ATOM 911 C C . GLN A 1 113 ? 12.056 -3.150 -0.797 1.00 79.81 113 GLN A C 1
ATOM 913 O O . GLN A 1 113 ? 13.101 -3.472 -1.362 1.00 79.81 113 GLN A O 1
ATOM 918 N N . ASP A 1 114 ? 10.953 -3.896 -0.822 1.00 71.00 114 ASP A N 1
ATOM 919 C CA . ASP A 1 114 ? 10.903 -5.273 -1.332 1.00 71.00 114 ASP A CA 1
ATOM 920 C C . ASP A 1 114 ? 11.116 -5.360 -2.855 1.00 71.00 114 ASP A C 1
ATOM 922 O O . ASP A 1 114 ? 11.563 -6.367 -3.401 1.00 71.00 114 ASP A O 1
ATOM 926 N N . HIS A 1 115 ? 10.850 -4.265 -3.568 1.00 66.62 115 HIS A N 1
ATOM 927 C CA . HIS A 1 115 ? 10.805 -4.260 -5.030 1.00 66.62 115 HIS A CA 1
ATOM 928 C C . HIS A 1 115 ? 11.960 -3.507 -5.689 1.00 66.62 115 HIS A C 1
ATOM 930 O O . HIS A 1 115 ? 11.864 -3.146 -6.863 1.00 66.62 115 HIS A O 1
ATOM 936 N N . ARG A 1 116 ? 13.068 -3.271 -4.972 1.00 73.81 116 ARG A N 1
ATOM 937 C CA . ARG A 1 116 ? 14.250 -2.677 -5.608 1.00 73.81 116 ARG A CA 1
ATOM 938 C C . ARG A 1 116 ? 14.741 -3.588 -6.742 1.00 73.81 116 ARG A C 1
ATOM 940 O O . ARG A 1 116 ? 15.062 -4.752 -6.487 1.00 73.81 116 ARG A O 1
ATOM 947 N N . PRO A 1 117 ? 14.846 -3.083 -7.982 1.00 77.06 117 PRO A N 1
ATOM 948 C CA . PRO A 1 117 ? 15.178 -3.891 -9.149 1.00 77.06 117 PRO A CA 1
ATOM 949 C C . PRO A 1 117 ? 16.694 -4.106 -9.246 1.00 77.06 117 PRO A C 1
ATOM 951 O O . PRO A 1 117 ? 17.328 -3.732 -10.228 1.00 77.06 117 PRO A O 1
ATOM 954 N N . TRP A 1 118 ? 17.299 -4.703 -8.215 1.00 82.69 118 TRP A N 1
ATOM 955 C CA . TRP A 1 118 ? 18.746 -4.927 -8.147 1.00 82.69 118 TRP A CA 1
ATOM 956 C C . TRP A 1 118 ? 19.279 -5.699 -9.355 1.00 82.69 118 TRP A C 1
ATOM 958 O O . TRP A 1 118 ? 20.369 -5.411 -9.833 1.00 82.69 118 TRP A O 1
ATOM 968 N N . SER A 1 119 ? 18.485 -6.628 -9.890 1.00 86.19 119 SER A N 1
ATOM 969 C CA . SER A 1 119 ? 18.822 -7.396 -11.090 1.00 86.19 119 SER A CA 1
ATOM 970 C C . SER A 1 119 ? 18.880 -6.565 -12.374 1.00 86.19 119 SER A C 1
ATOM 972 O O . SER A 1 119 ? 19.407 -7.054 -13.363 1.00 86.19 119 SER A O 1
ATOM 974 N N . LEU A 1 120 ? 18.315 -5.354 -12.385 1.00 89.38 120 LEU A N 1
ATOM 975 C CA . LEU A 1 120 ? 18.320 -4.446 -13.539 1.00 89.38 120 LEU A CA 1
ATOM 976 C C . LEU A 1 120 ? 19.356 -3.324 -13.397 1.00 89.38 120 LEU A C 1
ATOM 978 O O . LEU A 1 120 ? 19.561 -2.549 -14.333 1.00 89.38 120 LEU A O 1
ATOM 982 N N . MET A 1 121 ? 20.037 -3.240 -12.250 1.00 89.75 121 MET A N 1
ATOM 983 C CA . MET A 1 121 ? 21.130 -2.292 -12.053 1.00 89.75 121 MET A CA 1
ATOM 984 C C . MET A 1 121 ? 22.228 -2.545 -13.081 1.00 89.75 121 MET A C 1
ATOM 986 O O . MET A 1 121 ? 22.641 -3.684 -13.300 1.00 89.75 121 MET A O 1
ATOM 990 N N . ARG A 1 122 ? 22.708 -1.469 -13.708 1.00 90.81 122 ARG A N 1
ATOM 991 C CA . ARG A 1 122 ? 23.784 -1.472 -14.711 1.00 90.81 122 ARG A CA 1
ATOM 992 C C . ARG A 1 122 ? 23.505 -2.341 -15.944 1.00 90.81 122 ARG A C 1
ATOM 994 O O . ARG A 1 122 ? 24.439 -2.710 -16.654 1.00 90.81 122 ARG A O 1
ATOM 1001 N N . THR A 1 123 ? 22.237 -2.654 -16.214 1.00 93.25 123 THR A N 1
ATOM 1002 C CA . THR A 1 123 ? 21.837 -3.504 -17.349 1.00 93.25 123 THR A CA 1
ATOM 1003 C C . THR A 1 123 ? 21.503 -2.685 -18.596 1.00 93.25 123 THR A C 1
ATOM 1005 O O . THR A 1 123 ? 21.910 -3.051 -19.693 1.00 93.25 123 THR A O 1
ATOM 1008 N N . HIS A 1 124 ? 20.810 -1.557 -18.432 1.00 93.62 124 HIS A N 1
ATOM 1009 C CA . HIS A 1 124 ? 20.338 -0.728 -19.546 1.00 93.62 124 HIS A CA 1
ATOM 1010 C C . HIS A 1 124 ? 21.237 0.502 -19.746 1.00 93.62 124 HIS A C 1
ATOM 1012 O O . HIS A 1 124 ? 21.555 1.167 -18.757 1.00 93.62 124 HIS A O 1
ATOM 1018 N N . PRO A 1 125 ? 21.686 0.815 -20.976 1.00 94.94 125 PRO A N 1
ATOM 1019 C CA . PRO A 1 125 ? 22.494 2.003 -21.252 1.00 94.94 125 PRO A CA 1
ATOM 1020 C C . PRO A 1 125 ? 21.651 3.285 -21.200 1.00 94.94 125 PRO A C 1
ATOM 1022 O O . PRO A 1 125 ? 20.433 3.239 -21.335 1.00 94.94 125 PRO A O 1
ATOM 1025 N N . VAL A 1 126 ? 22.301 4.444 -21.052 1.00 93.81 126 VAL A N 1
ATOM 1026 C CA . VAL A 1 126 ? 21.638 5.760 -21.148 1.00 93.81 126 VAL A CA 1
ATOM 1027 C C . VAL A 1 126 ? 20.893 5.884 -22.486 1.00 93.81 126 VAL A C 1
ATOM 1029 O O . VAL A 1 126 ? 21.455 5.562 -23.532 1.00 93.81 126 VAL A O 1
ATOM 1032 N N . GLY A 1 127 ? 19.645 6.363 -22.449 1.00 91.44 127 GLY A N 1
ATOM 1033 C CA . GLY A 1 127 ? 18.763 6.455 -23.619 1.00 91.44 127 GLY A CA 1
ATOM 1034 C C . GLY A 1 127 ? 17.940 5.193 -23.911 1.00 91.44 127 GLY A C 1
ATOM 1035 O O . GLY A 1 127 ? 17.234 5.159 -24.915 1.00 91.44 127 GLY A O 1
ATOM 1036 N N . ASP A 1 128 ? 18.034 4.156 -23.066 1.00 94.44 128 ASP A N 1
ATOM 1037 C CA . ASP A 1 128 ? 17.193 2.951 -23.124 1.00 94.44 128 ASP A CA 1
ATOM 1038 C C . ASP A 1 128 ? 16.123 2.931 -22.011 1.00 94.44 128 ASP A C 1
ATOM 1040 O O . ASP A 1 128 ? 15.936 1.945 -21.290 1.00 94.44 128 ASP A O 1
ATOM 1044 N N . GLU A 1 129 ? 15.406 4.045 -21.835 1.00 95.12 129 GLU A N 1
ATOM 1045 C CA . GLU A 1 129 ? 14.320 4.159 -20.852 1.00 95.12 129 GLU A CA 1
ATOM 1046 C C . GLU A 1 129 ? 13.203 3.140 -21.121 1.00 95.12 129 GLU A C 1
ATOM 1048 O O . GLU A 1 129 ? 12.633 2.563 -20.190 1.00 95.12 129 GLU A O 1
ATOM 1053 N N . ASP A 1 130 ? 12.896 2.900 -22.397 1.00 96.00 130 ASP A N 1
ATOM 1054 C CA . ASP A 1 130 ? 11.855 1.964 -22.813 1.00 96.00 130 ASP A CA 1
ATOM 1055 C C . ASP A 1 130 ? 12.241 0.506 -22.555 1.00 96.00 130 ASP A C 1
ATOM 1057 O O . ASP A 1 130 ? 11.399 -0.262 -22.075 1.00 96.00 130 ASP A O 1
ATOM 1061 N N . GLY A 1 131 ? 13.501 0.125 -22.796 1.00 94.25 131 GLY A N 1
ATOM 1062 C CA . GLY A 1 131 ? 14.009 -1.197 -22.443 1.00 94.25 131 GLY A CA 1
ATOM 1063 C C . GLY A 1 131 ? 13.922 -1.447 -20.941 1.00 94.25 131 GLY A C 1
ATOM 1064 O O . GLY A 1 131 ? 13.380 -2.474 -20.519 1.00 94.25 131 GLY A O 1
ATOM 1065 N N . LEU A 1 132 ? 14.348 -0.475 -20.125 1.00 94.81 132 LEU A N 1
ATOM 1066 C CA . LEU A 1 132 ? 14.240 -0.567 -18.668 1.00 94.81 132 LEU A CA 1
ATOM 1067 C C . LEU A 1 132 ? 12.774 -0.646 -18.209 1.00 94.81 132 LEU A C 1
ATOM 1069 O O . LEU A 1 132 ? 12.433 -1.463 -17.350 1.00 94.81 132 LEU A O 1
ATOM 1073 N N . ARG A 1 133 ? 11.882 0.159 -18.796 1.00 95.38 133 ARG A N 1
ATOM 1074 C CA . ARG A 1 133 ? 10.442 0.150 -18.490 1.00 95.38 133 ARG A CA 1
ATOM 1075 C C . ARG A 1 133 ? 9.803 -1.207 -18.785 1.00 95.38 133 ARG A C 1
ATOM 1077 O O . ARG A 1 133 ? 9.027 -1.705 -17.963 1.00 95.38 133 ARG A O 1
ATOM 1084 N N . LEU A 1 134 ? 10.125 -1.817 -19.927 1.00 95.00 134 LEU A N 1
ATOM 1085 C CA . LEU A 1 134 ? 9.634 -3.146 -20.301 1.00 95.00 134 LEU A CA 1
ATOM 1086 C C . LEU A 1 134 ? 10.173 -4.230 -19.361 1.00 95.00 134 LEU A C 1
ATOM 1088 O O . LEU A 1 134 ? 9.392 -5.052 -18.878 1.00 95.00 134 LEU A O 1
ATOM 1092 N N . ALA A 1 135 ? 11.470 -4.197 -19.041 1.00 93.00 135 ALA A N 1
ATOM 1093 C CA . ALA A 1 135 ? 12.093 -5.147 -18.122 1.00 93.00 135 ALA A CA 1
ATOM 1094 C C . ALA A 1 135 ? 11.492 -5.065 -16.709 1.00 93.00 135 ALA A C 1
ATOM 1096 O O . ALA A 1 135 ? 11.146 -6.090 -16.120 1.00 93.00 135 ALA A O 1
ATOM 1097 N N . LEU A 1 136 ? 11.291 -3.850 -16.187 1.00 91.44 136 LEU A N 1
ATOM 1098 C CA . LEU A 1 136 ? 10.621 -3.613 -14.905 1.00 91.44 136 LEU A CA 1
ATOM 1099 C C . LEU A 1 136 ? 9.183 -4.126 -14.909 1.00 91.44 136 LEU A C 1
ATOM 1101 O O . LEU A 1 136 ? 8.756 -4.786 -13.963 1.00 91.44 136 LEU A O 1
ATOM 1105 N N . THR A 1 137 ? 8.440 -3.844 -15.977 1.00 91.69 137 THR A N 1
ATOM 1106 C CA . THR A 1 137 ? 7.056 -4.306 -16.111 1.00 91.69 137 THR A CA 1
ATOM 1107 C C . THR A 1 137 ? 6.998 -5.830 -16.099 1.00 91.69 137 THR A C 1
ATOM 1109 O O . THR A 1 137 ? 6.222 -6.396 -15.336 1.00 91.69 137 THR A O 1
ATOM 1112 N N . ALA A 1 138 ? 7.859 -6.503 -16.866 1.00 90.19 138 ALA A N 1
ATOM 1113 C CA . ALA A 1 138 ? 7.926 -7.961 -16.897 1.00 90.19 138 ALA A CA 1
ATOM 1114 C C . ALA A 1 138 ? 8.308 -8.556 -15.530 1.00 90.19 138 ALA A C 1
ATOM 1116 O O . ALA A 1 138 ? 7.650 -9.486 -15.064 1.00 90.19 138 ALA A O 1
ATOM 1117 N N . LEU A 1 139 ? 9.317 -7.990 -14.857 1.00 87.81 139 LEU A N 1
ATOM 1118 C CA . LEU A 1 139 ? 9.756 -8.416 -13.523 1.00 87.81 139 LEU A CA 1
ATOM 1119 C C . LEU A 1 139 ? 8.613 -8.351 -12.497 1.00 87.81 139 LEU A C 1
ATOM 1121 O O . LEU A 1 139 ? 8.447 -9.265 -11.689 1.00 87.81 139 LEU A O 1
ATOM 1125 N N . LEU A 1 140 ? 7.837 -7.265 -12.531 1.00 85.94 140 LEU A N 1
ATOM 1126 C CA . LEU A 1 140 ? 6.774 -6.991 -11.566 1.00 85.94 140 LEU A CA 1
ATOM 1127 C C . LEU A 1 140 ? 5.454 -7.700 -11.912 1.00 85.94 140 LEU A C 1
ATOM 1129 O O . LEU A 1 140 ? 4.715 -8.056 -11.001 1.00 85.94 140 LEU A O 1
ATOM 1133 N N . GLN A 1 141 ? 5.157 -7.937 -13.196 1.00 82.19 141 GLN A N 1
ATOM 1134 C CA . GLN A 1 141 ? 3.961 -8.673 -13.639 1.00 82.19 141 GLN A CA 1
ATOM 1135 C C . GLN A 1 141 ? 4.104 -10.193 -13.528 1.00 82.19 141 GLN A C 1
ATOM 1137 O O . GLN A 1 141 ? 3.119 -10.874 -13.255 1.00 82.19 141 GLN A O 1
ATOM 1142 N N . ALA A 1 142 ? 5.303 -10.743 -13.755 1.00 64.06 142 ALA A N 1
ATOM 1143 C CA . ALA A 1 142 ? 5.532 -12.190 -13.731 1.00 64.06 142 ALA A CA 1
ATOM 1144 C C . ALA A 1 142 ? 5.412 -12.798 -12.324 1.00 64.06 142 ALA A C 1
ATOM 1146 O O . ALA A 1 142 ? 5.294 -14.015 -12.177 1.00 64.06 142 ALA A O 1
ATOM 1147 N N . ARG A 1 143 ? 5.441 -11.966 -11.280 1.00 64.75 143 ARG A N 1
ATOM 1148 C CA . ARG A 1 143 ? 5.222 -12.410 -9.907 1.00 64.75 143 ARG A CA 1
ATOM 1149 C C . ARG A 1 143 ? 3.715 -12.423 -9.639 1.00 64.75 143 ARG A C 1
ATOM 1151 O O . ARG A 1 143 ? 3.083 -11.377 -9.798 1.00 64.75 143 ARG A O 1
ATOM 1158 N N . PRO A 1 144 ? 3.117 -13.568 -9.244 1.00 54.47 144 PRO A N 1
ATOM 1159 C CA . PRO A 1 144 ? 1.718 -13.589 -8.833 1.00 54.47 144 PRO A CA 1
ATOM 1160 C C . PRO A 1 144 ? 1.546 -12.532 -7.755 1.00 54.47 144 PRO A C 1
ATOM 1162 O O . PRO A 1 144 ? 2.387 -12.445 -6.864 1.00 54.47 144 PRO A O 1
ATOM 1165 N N . ALA A 1 145 ? 0.514 -11.706 -7.908 1.00 49.38 145 ALA A N 1
ATOM 1166 C CA . ALA A 1 145 ? 0.252 -10.524 -7.108 1.00 49.38 145 ALA A CA 1
ATOM 1167 C C . ALA A 1 145 ? 0.517 -10.748 -5.599 1.00 49.38 145 ALA A C 1
ATOM 1169 O O . ALA A 1 145 ? -0.373 -11.134 -4.853 1.00 49.38 145 ALA A O 1
ATOM 1170 N N . HIS A 1 146 ? 1.758 -10.443 -5.208 1.00 52.12 146 HIS A N 1
ATOM 1171 C CA . HIS A 1 146 ? 2.271 -10.089 -3.890 1.00 52.12 146 HIS A CA 1
ATOM 1172 C C . HIS A 1 146 ? 2.174 -11.172 -2.806 1.00 52.12 146 HIS A C 1
ATOM 1174 O O . HIS A 1 146 ? 1.230 -11.226 -2.021 1.00 52.12 146 HIS A O 1
ATOM 1180 N N . GLN A 1 147 ? 3.236 -11.975 -2.701 1.00 54.50 147 GLN A N 1
ATOM 1181 C CA . GLN A 1 147 ? 3.666 -12.465 -1.392 1.00 54.50 147 GLN A CA 1
ATOM 1182 C C . GLN A 1 147 ? 4.020 -11.265 -0.483 1.00 54.50 147 GLN A C 1
ATOM 1184 O O . GLN A 1 147 ? 4.603 -10.285 -0.942 1.00 54.50 147 GLN A O 1
ATOM 1189 N N . ASP A 1 148 ? 3.627 -11.393 0.788 1.00 65.62 148 ASP A N 1
ATOM 1190 C CA . ASP A 1 148 ? 4.162 -10.738 1.996 1.00 65.62 148 ASP A CA 1
ATOM 1191 C C . ASP A 1 148 ? 3.564 -9.413 2.514 1.00 65.62 148 ASP A C 1
ATOM 1193 O O . ASP A 1 148 ? 4.073 -8.865 3.493 1.00 65.62 148 ASP A O 1
ATOM 1197 N N . ILE A 1 149 ? 2.419 -8.937 2.001 1.00 81.62 149 ILE A N 1
ATOM 1198 C CA . ILE A 1 149 ? 1.614 -7.937 2.739 1.00 81.62 149 ILE A CA 1
ATOM 1199 C C . ILE A 1 149 ? 0.273 -8.527 3.167 1.00 81.62 149 ILE A C 1
ATOM 1201 O O . ILE A 1 149 ? -0.753 -8.390 2.499 1.00 81.62 149 ILE A O 1
ATOM 1205 N N . ASP A 1 150 ? 0.286 -9.143 4.347 1.00 86.81 150 ASP A N 1
ATOM 1206 C CA . ASP A 1 150 ? -0.900 -9.681 5.011 1.00 86.81 150 ASP A CA 1
ATOM 1207 C C . ASP A 1 150 ? -2.084 -8.701 4.993 1.00 86.81 150 ASP A C 1
ATOM 1209 O O . ASP A 1 150 ? -2.020 -7.589 5.530 1.00 86.81 150 ASP A O 1
ATOM 1213 N N . GLY A 1 151 ? -3.186 -9.153 4.391 1.00 88.81 151 GLY A N 1
ATOM 1214 C CA . GLY A 1 151 ? -4.453 -8.432 4.327 1.00 88.81 151 GLY A CA 1
ATOM 1215 C C . GLY A 1 151 ? -4.559 -7.353 3.253 1.00 88.81 151 GLY A C 1
ATOM 1216 O O . GLY A 1 151 ? -5.572 -6.649 3.218 1.00 88.81 151 GLY A O 1
ATOM 1217 N N . VAL A 1 152 ? -3.581 -7.233 2.349 1.00 90.56 152 VAL A N 1
ATOM 1218 C CA . VAL A 1 152 ? -3.619 -6.284 1.227 1.00 90.56 152 VAL A CA 1
ATOM 1219 C C . VAL A 1 152 ? -3.400 -7.016 -0.092 1.00 90.56 152 VAL A C 1
ATOM 1221 O O . VAL A 1 152 ? -2.360 -7.624 -0.315 1.00 90.56 152 VAL A O 1
ATOM 1224 N N . ARG A 1 153 ? -4.362 -6.900 -1.010 1.00 90.25 153 ARG A N 1
ATOM 1225 C CA . ARG A 1 153 ? -4.144 -7.243 -2.415 1.00 90.25 153 ARG A CA 1
ATOM 1226 C C . ARG A 1 153 ? -3.447 -6.073 -3.088 1.00 90.25 153 ARG A C 1
ATOM 1228 O O . ARG A 1 153 ? -3.959 -4.953 -3.057 1.00 90.25 153 ARG A O 1
ATOM 1235 N N . VAL A 1 154 ? -2.306 -6.333 -3.705 1.00 89.56 154 VAL A N 1
ATOM 1236 C CA . VAL A 1 154 ? -1.546 -5.318 -4.431 1.00 89.56 154 VAL A CA 1
ATOM 1237 C C . VAL A 1 154 ? -1.443 -5.733 -5.896 1.00 89.56 154 VAL A C 1
ATOM 1239 O O . VAL A 1 154 ? -1.275 -6.906 -6.218 1.00 89.56 154 VAL A O 1
ATOM 1242 N N . GLU A 1 155 ? -1.591 -4.775 -6.797 1.00 89.25 155 GLU A N 1
ATOM 1243 C CA . GLU A 1 155 ? -1.567 -4.981 -8.243 1.00 89.25 155 GLU A CA 1
ATOM 1244 C C . GLU A 1 155 ? -0.686 -3.910 -8.884 1.00 89.25 155 GLU A C 1
ATOM 1246 O O . GLU A 1 155 ? -0.776 -2.730 -8.531 1.00 89.25 155 GLU A O 1
ATOM 1251 N N . LEU A 1 156 ? 0.159 -4.296 -9.841 1.00 90.88 156 LEU A N 1
ATOM 1252 C CA . LEU A 1 156 ? 0.921 -3.323 -10.618 1.00 90.88 156 LEU A CA 1
ATOM 1253 C C . LEU A 1 156 ? -0.043 -2.489 -11.468 1.00 90.88 156 LEU A C 1
ATOM 1255 O O . LEU A 1 156 ? -0.828 -3.040 -12.237 1.00 90.88 156 LEU A O 1
ATOM 1259 N N . ALA A 1 157 ? 0.037 -1.165 -11.356 1.00 92.25 157 ALA A N 1
ATOM 1260 C CA . ALA A 1 157 ? -0.778 -0.257 -12.154 1.00 92.25 157 ALA A CA 1
ATOM 1261 C C . ALA A 1 157 ? 0.032 0.467 -13.229 1.00 92.25 157 ALA A C 1
ATOM 1263 O O . ALA A 1 157 ? -0.458 0.622 -14.343 1.00 92.25 157 ALA A O 1
ATOM 1264 N N . GLU A 1 158 ? 1.240 0.925 -12.899 1.00 93.81 158 GLU A N 1
ATOM 1265 C CA . GLU A 1 158 ? 2.058 1.719 -13.814 1.00 93.81 158 GLU A CA 1
ATOM 1266 C C . GLU A 1 158 ? 3.546 1.615 -13.467 1.00 93.81 158 GLU A C 1
ATOM 1268 O O . GLU A 1 158 ? 3.920 1.553 -12.295 1.00 93.81 158 GLU A O 1
ATOM 1273 N N . VAL A 1 159 ? 4.390 1.640 -14.500 1.00 94.31 159 VAL A N 1
ATOM 1274 C CA . VAL A 1 159 ? 5.841 1.809 -14.392 1.00 94.31 159 VAL A CA 1
ATOM 1275 C C . VAL A 1 159 ? 6.229 3.020 -15.229 1.00 94.31 159 VAL A C 1
ATOM 1277 O O . VAL A 1 159 ? 6.021 3.038 -16.442 1.00 94.31 159 VAL A O 1
ATOM 1280 N N . SER A 1 160 ? 6.808 4.019 -14.575 1.00 95.62 160 SER A N 1
ATOM 1281 C CA . SER A 1 160 ? 7.332 5.228 -15.197 1.00 95.62 160 SER A CA 1
ATOM 1282 C C . SER A 1 160 ? 8.846 5.273 -15.014 1.00 95.62 160 SER A C 1
ATOM 1284 O O . SER A 1 160 ? 9.347 5.141 -13.896 1.00 95.62 160 SER A O 1
ATOM 1286 N N . VAL A 1 161 ? 9.566 5.448 -16.118 1.00 96.12 161 VAL A N 1
ATOM 1287 C CA . VAL A 1 161 ? 11.021 5.609 -16.155 1.00 96.12 161 VAL A CA 1
ATOM 1288 C C . VAL A 1 161 ? 11.288 6.975 -16.769 1.00 96.12 161 VAL A C 1
ATOM 1290 O O . VAL A 1 161 ? 10.866 7.239 -17.893 1.00 96.12 161 VAL A O 1
ATOM 1293 N N . GLY A 1 162 ? 11.901 7.870 -16.000 1.00 93.75 162 GLY A N 1
ATOM 1294 C CA . GLY A 1 162 ? 12.331 9.166 -16.509 1.00 93.75 162 GLY A CA 1
ATOM 1295 C C . GLY A 1 162 ? 13.692 9.079 -17.205 1.00 93.75 162 GLY A C 1
ATOM 1296 O O . GLY A 1 162 ? 14.375 8.060 -17.084 1.00 93.75 162 GLY A O 1
ATOM 1297 N N . PRO A 1 163 ? 14.104 10.154 -17.899 1.00 93.38 163 PRO A N 1
ATOM 1298 C CA . PRO A 1 163 ? 15.409 10.205 -18.542 1.00 93.38 163 PRO A CA 1
ATOM 1299 C C . PRO A 1 163 ? 16.516 10.050 -17.501 1.00 93.38 163 PRO A C 1
ATOM 1301 O O . PRO A 1 163 ? 16.400 10.568 -16.382 1.00 93.38 163 PRO A O 1
ATOM 1304 N N . ALA A 1 164 ? 17.588 9.353 -17.877 1.00 93.31 164 ALA A N 1
ATOM 1305 C CA . ALA A 1 164 ? 18.736 9.194 -16.998 1.00 93.31 164 ALA A CA 1
ATOM 1306 C C . ALA A 1 164 ? 19.290 10.567 -16.583 1.00 93.31 164 ALA A C 1
ATOM 1308 O O . ALA A 1 164 ? 19.360 11.501 -17.388 1.00 93.31 164 ALA A O 1
ATOM 1309 N N . ARG A 1 165 ? 19.722 10.685 -15.328 1.00 92.81 165 ARG A N 1
ATOM 1310 C CA . ARG A 1 165 ? 20.353 11.891 -14.782 1.00 92.81 165 ARG A CA 1
ATOM 1311 C C . ARG A 1 165 ? 21.699 11.562 -14.157 1.00 92.81 165 ARG A C 1
ATOM 1313 O O . ARG A 1 165 ? 21.847 10.520 -13.528 1.00 92.81 165 ARG A O 1
ATOM 1320 N N . PHE A 1 166 ? 22.665 12.458 -14.326 1.00 87.81 166 PHE A N 1
ATOM 1321 C CA . PHE A 1 166 ? 23.980 12.312 -13.713 1.00 87.81 166 PHE A CA 1
ATOM 1322 C C . PHE A 1 166 ? 23.867 12.416 -12.190 1.00 87.81 166 PHE A C 1
ATOM 1324 O O . PHE A 1 166 ? 23.243 13.353 -11.680 1.00 87.81 166 PHE A O 1
ATOM 1331 N N . VAL A 1 167 ? 24.467 11.469 -11.473 1.00 76.69 167 VAL A N 1
ATOM 1332 C CA . VAL A 1 167 ? 24.521 11.496 -10.012 1.00 76.69 167 VAL A CA 1
ATOM 1333 C C . VAL A 1 167 ? 25.777 12.252 -9.603 1.00 76.69 167 VAL A C 1
ATOM 1335 O O . VAL A 1 167 ? 26.890 11.754 -9.744 1.00 76.69 167 VAL A O 1
ATOM 1338 N N . VAL A 1 168 ? 25.615 13.471 -9.088 1.00 64.44 168 VAL A N 1
ATOM 1339 C CA . VAL A 1 168 ? 26.713 14.131 -8.375 1.00 64.44 168 VAL A CA 1
ATOM 1340 C C . VAL A 1 168 ? 26.774 13.487 -6.996 1.00 64.44 168 VAL A C 1
ATOM 1342 O O . VAL A 1 168 ? 25.908 13.730 -6.157 1.00 64.44 168 VAL A O 1
ATOM 1345 N N . VAL A 1 169 ? 27.753 12.614 -6.782 1.00 57.66 169 VAL A N 1
ATOM 1346 C CA . VAL A 1 169 ? 28.078 12.140 -5.438 1.00 57.66 169 VAL A CA 1
ATOM 1347 C C . VAL A 1 169 ? 28.714 13.323 -4.711 1.00 57.66 169 VAL A C 1
ATOM 1349 O O . VAL A 1 169 ? 29.847 13.686 -5.013 1.00 57.66 169 VAL A O 1
ATOM 1352 N N . ASP A 1 170 ? 27.977 13.963 -3.803 1.00 45.88 170 ASP A N 1
ATOM 1353 C CA . ASP A 1 170 ? 28.586 14.862 -2.819 1.00 45.88 170 ASP A CA 1
ATOM 1354 C C . ASP A 1 170 ? 29.492 13.998 -1.928 1.00 45.88 170 ASP A C 1
ATOM 1356 O O . ASP A 1 170 ? 29.011 13.229 -1.090 1.00 45.88 170 ASP A O 1
ATOM 1360 N N . GLU A 1 171 ? 30.805 14.065 -2.153 1.00 43.38 171 GLU A N 1
ATOM 1361 C CA . GLU A 1 171 ? 31.800 13.552 -1.212 1.00 43.38 171 GLU A CA 1
ATOM 1362 C C . GLU A 1 171 ? 31.722 14.402 0.066 1.00 43.38 171 GLU A C 1
ATOM 1364 O O . GLU A 1 171 ? 32.076 15.582 0.063 1.00 43.38 171 GLU A O 1
ATOM 1369 N N . ALA A 1 172 ? 31.206 13.803 1.142 1.00 42.91 172 ALA A N 1
ATOM 1370 C CA . ALA A 1 172 ? 31.212 14.352 2.497 1.00 42.91 172 ALA A CA 1
ATOM 1371 C C . ALA A 1 172 ? 32.380 13.790 3.315 1.00 42.91 172 ALA A C 1
ATOM 1373 O O . ALA A 1 172 ? 32.667 12.577 3.174 1.00 42.91 172 ALA A O 1
#

Organism: NCBI:txid2706042

Foldseek 3Di:
DCAQPFWRDKAFCPPVPDPSNVCCVVPNDDADPQKFKWFQFPNDIDSDDDDSVRTRMITIGRQDWFDKAKAWDWAAAAPAQWTKIKIWIKGKGFQDPRQCVVVVDSPNVCVNPVLDPPVCHNPHHFPVQVVSQVVSCCVQVVDDQDDDRTRMGMGTDGMDIDGIDHDDPPDD

Sequence (172 aa):
MTGRYPIVRHRELRPRWRLSAWRERRHPLIAGPGQVLVHVVDGAYTTETADPARCTALTLVDVRPDRRVSARWEVTASGSDWDFPVTVTFRCTVVDPIAIVRSRWDVQFVLAQDHRPWSLMRTHPVGDEDGLRLALTALLQARPAHQDIDGVRVELAEVSVGPARFVVVDEA

pLDDT: mean 85.73, std 11.89, range [34.66, 96.12]

Secondary structure (DSS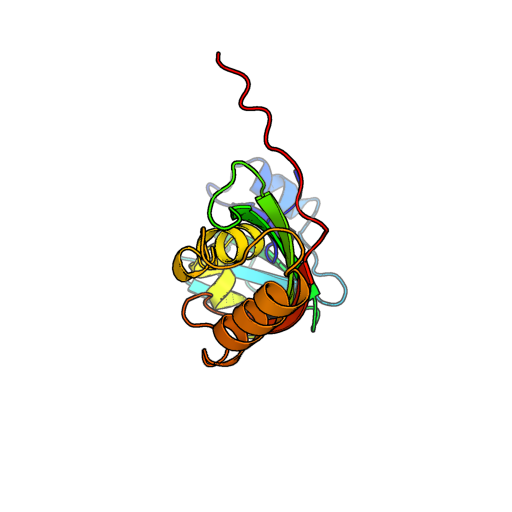P, 8-state):
-PPPTTEEEEEE--STTSHHHHHHHHS-----TTEEEEEEETTEEESS---TTTEEEEEEEE--TTEEEEEEEEEEPTTSSEEEEEEEEEEEEES-HHHHHHHT--HHHHHHHHT--GGGTTTSPTT-HHHHHHHHHHHHHSS-S-SS-TTEEEEEEEEEEPPPEE------

Radius of gyration: 20.72 Å; chains: 1; bounding box: 50×28×56 Å